Protein AF-I9ZFQ7-F1 (afdb_monomer)

Solvent-accessible surface area (backbone atoms only — not comparable to full-atom values): 6528 Å² total; per-residue (Å²): 111,66,92,78,58,54,38,82,30,25,83,85,29,65,57,53,46,77,53,97,90,39,82,39,69,63,47,72,66,56,51,50,54,52,50,53,49,39,50,52,44,47,58,68,30,50,81,47,59,70,55,51,67,43,62,38,88,88,83,36,50,61,44,55,36,81,47,65,65,88,93,47,63,96,86,47,84,67,44,66,40,43,35,33,52,98,26,48,64,61,53,51,40,53,52,44,52,33,71,70,44,72,73,57,38,58,64,65,74,113

Foldseek 3Di:
DPDDDLCVFPVQADQWDQDPNDTGGDDPVQVVVQLVLLVVLCVVQVVPPVSLQDADPPRHAPSKDWDDDPPDPPPDDIDIGGGHSVCPLVSVLVVQVVVVDPVSNVVNVD

Secondary structure (DSSP, 8-state):
-----GGGT-TT--SEEEETTEEEEPPHHHHHHHHHHHHHHHHHHHTTGGGGTPEETTTEESEEEEE--TTS-TTS--EEEEE-GGGHHHHHHHHHHHHT-HHHHHHTT-

Structure (mmCIF, N/CA/C/O backbone):
data_AF-I9ZFQ7-F1
#
_entry.id   AF-I9ZFQ7-F1
#
loop_
_atom_site.group_PDB
_atom_site.id
_atom_site.type_symbol
_atom_site.label_atom_id
_atom_site.label_alt_id
_atom_site.label_comp_id
_atom_site.label_asym_id
_atom_site.label_entity_id
_atom_site.label_seq_id
_atom_site.pdbx_PDB_ins_code
_atom_site.Cartn_x
_atom_site.Cartn_y
_atom_site.Cartn_z
_atom_site.occupancy
_atom_site.B_iso_or_equiv
_atom_site.auth_seq_id
_atom_site.auth_comp_id
_atom_site.auth_asym_id
_atom_site.auth_atom_id
_atom_site.pdbx_PDB_model_num
ATOM 1 N N . MET A 1 1 ? -14.274 -2.573 -3.859 1.00 48.53 1 MET A N 1
ATOM 2 C CA . MET A 1 1 ? -12.909 -3.133 -3.944 1.00 48.53 1 MET A CA 1
ATOM 3 C C . MET A 1 1 ? -12.919 -4.535 -3.364 1.00 48.53 1 MET A C 1
ATOM 5 O O . MET A 1 1 ? -13.287 -4.693 -2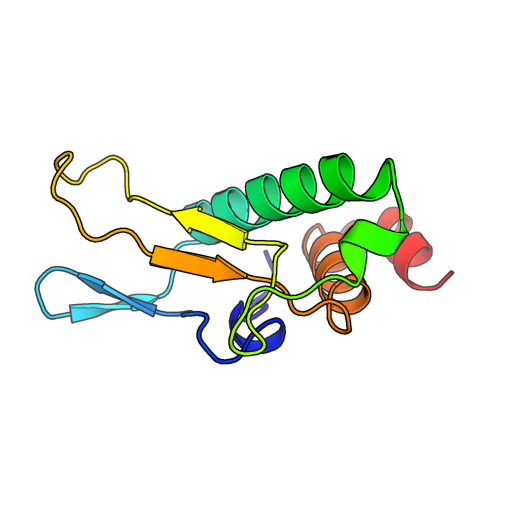.203 1.00 48.53 1 MET A O 1
ATOM 9 N N . ARG A 1 2 ? -12.545 -5.541 -4.164 1.00 50.75 2 ARG A N 1
ATOM 10 C CA . ARG A 1 2 ? -12.206 -6.885 -3.663 1.00 50.75 2 ARG A CA 1
ATOM 11 C C . ARG A 1 2 ? -11.177 -6.771 -2.528 1.00 50.75 2 ARG A C 1
ATOM 13 O O . ARG A 1 2 ? -10.406 -5.814 -2.479 1.00 50.75 2 ARG A O 1
ATOM 20 N N . ALA A 1 3 ? -11.222 -7.713 -1.592 1.00 63.03 3 ALA A N 1
ATOM 21 C CA . ALA A 1 3 ? -10.554 -7.657 -0.295 1.00 63.03 3 ALA A CA 1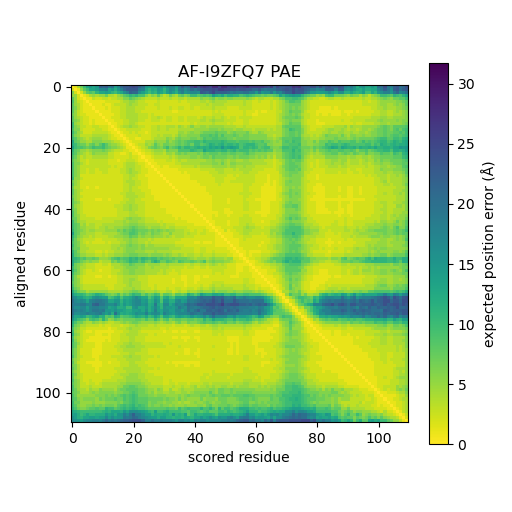
ATOM 22 C C . ALA A 1 3 ? -9.022 -7.815 -0.373 1.00 63.03 3 ALA A C 1
ATOM 24 O O . ALA A 1 3 ? -8.481 -8.786 0.142 1.00 63.03 3 ALA A O 1
ATOM 25 N N . TYR A 1 4 ? -8.301 -6.866 -0.974 1.00 76.00 4 TYR A N 1
ATOM 26 C CA . TYR A 1 4 ? -6.847 -6.838 -0.830 1.00 76.00 4 TYR A CA 1
ATOM 27 C C . TYR A 1 4 ? -6.457 -6.233 0.527 1.00 76.00 4 TYR A C 1
ATOM 29 O O . TYR A 1 4 ? -7.111 -5.325 1.069 1.00 76.00 4 TYR A O 1
ATOM 37 N N . SER A 1 5 ? -5.409 -6.809 1.108 1.00 88.56 5 SER A N 1
ATOM 38 C CA . SER A 1 5 ? -4.826 -6.409 2.384 1.00 88.56 5 SER A CA 1
ATOM 39 C C . SER A 1 5 ? -3.654 -5.477 2.115 1.00 88.56 5 SER A C 1
ATOM 41 O O . SER A 1 5 ? -2.741 -5.812 1.364 1.00 88.56 5 SER A O 1
ATOM 43 N N . LEU A 1 6 ? -3.631 -4.317 2.769 1.00 91.12 6 LEU A N 1
ATOM 44 C CA . LEU A 1 6 ? -2.500 -3.396 2.656 1.00 91.12 6 LEU A CA 1
ATOM 45 C C . LEU A 1 6 ? -1.231 -3.996 3.278 1.00 91.12 6 LEU A C 1
ATOM 47 O O . LEU A 1 6 ? -0.129 -3.591 2.910 1.00 91.12 6 LEU A O 1
ATOM 51 N N . LYS A 1 7 ? -1.352 -4.982 4.179 1.00 93.56 7 LYS A N 1
ATOM 52 C CA . LYS A 1 7 ? -0.200 -5.721 4.720 1.00 93.56 7 LYS A CA 1
ATOM 53 C C . LYS A 1 7 ? 0.556 -6.525 3.669 1.00 93.56 7 LYS A C 1
ATOM 55 O O . LYS A 1 7 ? 1.748 -6.755 3.858 1.00 93.56 7 LYS A O 1
ATOM 60 N N . ALA A 1 8 ? -0.089 -6.905 2.564 1.00 94.19 8 ALA A N 1
ATOM 61 C CA . ALA A 1 8 ? 0.566 -7.632 1.477 1.00 94.19 8 ALA A CA 1
ATOM 62 C C . ALA A 1 8 ? 1.735 -6.840 0.855 1.00 94.19 8 ALA A C 1
ATOM 64 O O . ALA A 1 8 ? 2.697 -7.430 0.358 1.00 94.19 8 ALA A O 1
ATOM 65 N N . TYR A 1 9 ? 1.680 -5.505 0.929 1.00 95.75 9 TYR A N 1
ATOM 66 C CA . TYR A 1 9 ? 2.654 -4.616 0.288 1.00 95.75 9 TYR A CA 1
ATOM 67 C C . TYR A 1 9 ? 3.741 -4.101 1.236 1.00 95.75 9 TYR A C 1
ATOM 69 O O . TYR A 1 9 ? 4.809 -3.683 0.784 1.00 95.75 9 TYR A O 1
ATOM 77 N N . TYR A 1 10 ? 3.489 -4.129 2.548 1.00 95.81 10 TYR A N 1
ATOM 78 C CA . TYR A 1 10 ? 4.471 -3.809 3.581 1.00 95.81 10 TYR A CA 1
ATOM 79 C C . TYR A 1 10 ? 4.015 -4.343 4.944 1.00 95.81 10 TYR A C 1
ATOM 81 O O . TYR A 1 10 ? 2.891 -4.090 5.376 1.00 95.81 10 TYR A O 1
ATOM 89 N N . LYS A 1 11 ? 4.912 -5.039 5.652 1.00 93.12 11 LYS A N 1
ATOM 90 C CA . LYS A 1 11 ? 4.599 -5.751 6.904 1.00 93.12 11 LYS A CA 1
ATOM 91 C C . LYS A 1 11 ? 4.038 -4.867 8.026 1.00 93.12 11 LYS A C 1
ATOM 93 O O . LYS A 1 11 ? 3.212 -5.342 8.802 1.00 93.12 11 LYS A O 1
ATOM 98 N N . ASP A 1 12 ? 4.438 -3.593 8.090 1.00 92.69 12 ASP A N 1
ATOM 99 C CA . ASP A 1 12 ? 3.988 -2.677 9.152 1.00 92.69 12 ASP A CA 1
ATOM 100 C C . ASP A 1 12 ? 2.687 -1.934 8.792 1.00 92.69 12 ASP A C 1
ATOM 102 O O . ASP A 1 12 ? 2.165 -1.169 9.611 1.00 92.69 12 ASP A O 1
ATOM 106 N N . ASN A 1 13 ? 2.133 -2.154 7.591 1.00 94.44 13 ASN A N 1
ATOM 107 C CA . ASN A 1 13 ? 0.808 -1.645 7.246 1.00 94.44 13 ASN A CA 1
ATOM 108 C C . ASN A 1 13 ? -0.271 -2.282 8.136 1.00 94.44 13 ASN A C 1
ATOM 110 O O . ASN A 1 13 ? -0.086 -3.320 8.779 1.00 94.44 13 ASN A O 1
ATOM 114 N N . LYS A 1 14 ? -1.448 -1.653 8.180 1.00 90.00 14 LYS A N 1
ATOM 115 C CA . LYS A 1 14 ? -2.554 -2.093 9.037 1.00 90.00 14 LYS A CA 1
ATOM 116 C C . LYS A 1 14 ? -3.849 -2.230 8.257 1.00 90.00 14 LYS A C 1
ATOM 118 O O . LYS A 1 14 ? -4.348 -1.250 7.740 1.00 90.00 14 LYS A O 1
ATOM 123 N N . ASP A 1 15 ? -4.470 -3.402 8.288 1.00 87.56 15 ASP A N 1
ATOM 124 C CA . ASP A 1 15 ? -5.836 -3.562 7.756 1.00 87.56 15 ASP A CA 1
ATOM 125 C C . ASP A 1 15 ? -6.921 -3.164 8.757 1.00 87.56 15 ASP A C 1
ATOM 127 O O . ASP A 1 15 ? -8.103 -3.099 8.419 1.00 87.56 15 ASP A O 1
ATOM 131 N N . THR A 1 16 ? -6.519 -2.915 10.003 1.00 87.69 16 THR A N 1
ATOM 132 C CA . THR A 1 16 ? -7.407 -2.549 11.100 1.00 87.69 16 THR A CA 1
ATOM 133 C C . THR A 1 16 ? -6.823 -1.402 11.905 1.00 87.69 16 THR A C 1
ATOM 135 O O . THR A 1 16 ? -5.628 -1.410 12.217 1.00 87.69 16 THR A O 1
ATOM 138 N N . LEU A 1 17 ? -7.673 -0.478 12.326 1.00 84.50 17 LEU A N 1
ATOM 139 C CA . LEU A 1 17 ? -7.327 0.628 13.206 1.00 84.50 17 LEU A CA 1
ATOM 140 C C . LEU A 1 17 ? -7.995 0.425 14.570 1.00 84.50 17 LEU A C 1
ATOM 142 O O . LEU A 1 17 ? -9.095 -0.117 14.656 1.00 84.50 17 LEU A O 1
ATOM 146 N N . LEU A 1 18 ? -7.319 0.836 15.644 1.00 81.94 18 LEU A N 1
ATOM 147 C CA . LEU A 1 18 ? -7.901 0.849 16.986 1.00 81.94 18 LEU A CA 1
ATOM 148 C C . LEU A 1 18 ? -8.603 2.194 17.186 1.00 81.94 18 LEU A C 1
ATOM 150 O O . LEU A 1 18 ? -7.935 3.221 17.273 1.00 81.94 18 LEU A O 1
ATOM 154 N N . ILE A 1 19 ? -9.931 2.178 17.236 1.00 75.62 19 ILE A N 1
ATOM 155 C CA . ILE A 1 19 ? -10.783 3.368 17.296 1.00 75.62 19 ILE A CA 1
ATOM 156 C C . ILE A 1 19 ? -11.643 3.258 18.549 1.00 75.62 19 ILE A C 1
ATOM 158 O O . ILE A 1 19 ? -12.384 2.289 18.705 1.00 75.62 19 ILE A O 1
ATOM 162 N N . LYS A 1 20 ? -11.530 4.235 19.459 1.00 77.81 20 LYS A N 1
ATOM 163 C CA . LYS A 1 20 ? -12.227 4.230 20.762 1.00 77.81 20 LYS A CA 1
ATOM 164 C C . LYS A 1 20 ? -12.081 2.884 21.506 1.00 77.81 20 LYS A C 1
ATOM 166 O O . LYS A 1 20 ? -13.056 2.324 21.993 1.00 77.81 20 LYS A O 1
ATOM 171 N N . GLY A 1 21 ? -10.871 2.316 21.504 1.00 80.19 21 GLY A N 1
ATOM 172 C CA . GLY A 1 21 ? -10.571 1.022 22.135 1.00 80.19 21 GLY A CA 1
ATOM 173 C C . GLY A 1 21 ? -11.073 -0.218 21.381 1.00 80.19 21 GLY A C 1
ATOM 174 O O . GLY A 1 21 ? -10.795 -1.333 21.807 1.00 80.19 21 GLY A O 1
ATOM 175 N N . ARG A 1 22 ? -11.757 -0.064 20.239 1.00 83.81 22 ARG A N 1
ATOM 176 C CA . ARG A 1 22 ? -12.256 -1.178 19.421 1.00 83.81 22 ARG A CA 1
ATOM 177 C C . ARG A 1 22 ? -11.471 -1.304 18.122 1.00 83.81 22 ARG A C 1
ATOM 179 O O . ARG A 1 22 ? -11.243 -0.323 17.417 1.00 83.81 22 ARG A O 1
ATOM 186 N N . LYS A 1 23 ? -11.050 -2.524 17.793 1.00 86.75 23 LYS A N 1
ATOM 187 C CA . LYS A 1 23 ? -10.372 -2.826 16.529 1.00 86.75 23 LYS A CA 1
ATOM 188 C C . LYS A 1 23 ? -11.411 -2.841 15.409 1.00 86.75 23 LYS A C 1
ATOM 190 O O . LYS A 1 23 ? -12.345 -3.632 15.449 1.00 86.75 23 LYS A O 1
ATOM 195 N N . GLN A 1 24 ? -11.253 -1.964 14.427 1.00 86.94 24 GLN A N 1
ATOM 196 C CA . GLN A 1 24 ? -12.143 -1.849 13.273 1.00 86.94 24 GLN A CA 1
ATOM 197 C C . GLN A 1 24 ? -11.348 -2.047 11.989 1.00 86.94 24 GLN A C 1
ATOM 199 O O . GLN A 1 24 ? -10.221 -1.563 11.881 1.00 86.94 24 GLN A O 1
ATOM 204 N N . HIS A 1 25 ? -11.923 -2.744 11.011 1.00 88.75 25 HIS A N 1
ATOM 205 C CA . HIS A 1 25 ? -11.334 -2.837 9.677 1.00 88.75 25 HIS A CA 1
ATOM 206 C C . HIS A 1 25 ? -11.326 -1.475 8.983 1.00 88.75 25 HIS A C 1
ATOM 208 O O . HIS A 1 25 ? -12.212 -0.647 9.196 1.00 88.75 25 HIS A O 1
ATOM 214 N N . LEU A 1 26 ? -10.319 -1.249 8.138 1.00 87.56 26 LEU A N 1
ATOM 215 C CA . LEU A 1 26 ? -10.310 -0.095 7.248 1.00 87.56 26 LEU A CA 1
ATOM 216 C C . LEU A 1 26 ? -11.544 -0.133 6.346 1.00 87.56 26 LEU A C 1
ATOM 218 O O . LEU A 1 26 ? -11.786 -1.128 5.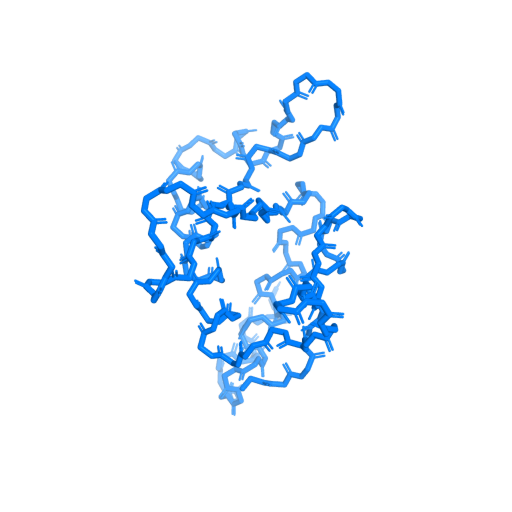657 1.00 87.56 26 LEU A O 1
ATOM 222 N N . SER A 1 27 ? -12.291 0.970 6.333 1.00 87.25 27 SER A N 1
ATOM 223 C CA . SER A 1 27 ? -13.416 1.148 5.421 1.00 87.25 27 SER A CA 1
ATOM 224 C C . SER A 1 27 ? -12.937 1.171 3.968 1.00 87.25 27 SER A C 1
ATOM 226 O O . SER A 1 27 ? -11.787 1.514 3.681 1.00 87.25 27 SER A O 1
ATOM 228 N N . ASN A 1 28 ? -13.836 0.861 3.032 1.00 87.50 28 ASN A N 1
ATOM 229 C CA . ASN A 1 28 ? -13.532 0.952 1.601 1.00 87.50 28 ASN A CA 1
ATOM 230 C C . ASN A 1 28 ? -13.090 2.365 1.198 1.00 87.50 28 ASN A C 1
ATOM 232 O O . ASN A 1 28 ? -12.151 2.501 0.422 1.00 87.50 28 ASN A O 1
ATOM 236 N N . TYR A 1 29 ? -13.698 3.399 1.790 1.00 88.00 29 TYR A N 1
ATOM 237 C CA . TYR A 1 29 ? -13.271 4.790 1.621 1.00 88.00 29 TYR A CA 1
ATOM 238 C C . TYR A 1 29 ? -11.804 4.992 2.019 1.00 88.00 29 TYR A C 1
ATOM 240 O O . TYR A 1 29 ? -11.010 5.480 1.221 1.00 88.00 29 TYR A O 1
ATOM 248 N N . ALA A 1 30 ? -11.419 4.558 3.225 1.00 88.75 30 ALA A N 1
ATOM 249 C CA . ALA A 1 30 ? -10.047 4.712 3.701 1.00 88.75 30 ALA A CA 1
ATOM 250 C C . ALA A 1 30 ? -9.052 3.958 2.806 1.00 88.75 30 ALA A C 1
ATOM 252 O O . ALA A 1 30 ? -8.002 4.496 2.462 1.00 88.75 30 ALA A O 1
ATOM 253 N N . LYS A 1 31 ? -9.396 2.735 2.380 1.00 90.69 31 LYS A N 1
ATOM 254 C CA . LYS A 1 31 ? -8.569 1.953 1.449 1.00 90.69 31 LYS A CA 1
ATOM 255 C C . LYS A 1 31 ? -8.392 2.662 0.104 1.00 90.69 31 LYS A C 1
ATOM 257 O O . LYS A 1 31 ? -7.262 2.752 -0.368 1.00 90.69 31 LYS A O 1
ATOM 262 N N . ALA A 1 32 ? -9.470 3.195 -0.472 1.00 91.69 32 ALA A N 1
ATOM 263 C CA . ALA A 1 32 ? -9.426 3.931 -1.733 1.00 91.69 32 ALA A CA 1
ATOM 264 C C . ALA A 1 32 ? -8.586 5.214 -1.615 1.00 91.69 32 ALA A C 1
ATOM 266 O O . ALA A 1 32 ? -7.719 5.455 -2.452 1.00 91.69 32 ALA A O 1
ATOM 267 N N . TYR A 1 33 ? -8.765 5.984 -0.537 1.00 92.19 33 TYR A N 1
ATOM 268 C CA . TYR A 1 33 ? -7.970 7.184 -0.262 1.00 92.19 33 TYR A CA 1
ATOM 269 C C . TYR A 1 33 ? -6.473 6.867 -0.134 1.00 92.19 33 TYR A C 1
ATOM 271 O O . TYR A 1 33 ? -5.626 7.541 -0.724 1.00 92.19 33 TYR A O 1
ATOM 279 N N . ILE A 1 34 ? -6.126 5.821 0.624 1.00 94.12 34 ILE A N 1
ATOM 280 C CA . ILE A 1 34 ? -4.737 5.374 0.788 1.00 94.12 34 ILE A CA 1
ATOM 281 C C . ILE A 1 34 ? -4.157 4.945 -0.564 1.00 94.12 34 ILE A C 1
ATOM 283 O O . ILE A 1 34 ? -3.063 5.381 -0.920 1.00 94.12 34 ILE A O 1
ATOM 287 N N . ALA A 1 35 ? -4.891 4.133 -1.330 1.00 94.69 35 ALA A N 1
ATOM 288 C CA . ALA A 1 35 ? -4.453 3.653 -2.636 1.00 94.69 35 ALA A CA 1
ATOM 289 C C . ALA A 1 35 ? -4.203 4.807 -3.620 1.00 94.69 35 ALA A C 1
ATOM 291 O O . ALA A 1 35 ? -3.153 4.839 -4.259 1.00 94.69 35 ALA A O 1
ATOM 292 N N . LEU A 1 36 ? -5.104 5.792 -3.679 1.00 95.44 36 LEU A N 1
ATOM 293 C CA . LEU A 1 36 ? -4.965 6.970 -4.536 1.00 95.44 36 LEU A CA 1
ATOM 294 C C . LEU A 1 36 ? -3.704 7.782 -4.207 1.00 95.44 36 LEU A C 1
ATOM 296 O O . LEU A 1 36 ? -2.940 8.147 -5.099 1.00 95.44 36 LEU A O 1
ATOM 300 N N . ASN A 1 37 ? -3.433 8.027 -2.924 1.00 96.19 37 ASN A N 1
ATOM 301 C CA . ASN A 1 37 ? -2.236 8.770 -2.525 1.00 96.19 37 ASN A CA 1
ATOM 302 C C . ASN A 1 37 ? -0.936 7.984 -2.770 1.00 96.19 37 ASN A C 1
ATOM 304 O O . ASN A 1 37 ? 0.107 8.569 -3.078 1.00 96.19 37 ASN A O 1
ATOM 308 N N . LEU A 1 38 ? -0.981 6.654 -2.651 1.00 96.81 38 LEU A N 1
ATOM 309 C CA . LEU A 1 38 ? 0.151 5.796 -2.998 1.00 96.81 38 LEU A CA 1
ATOM 310 C C . LEU A 1 38 ? 0.413 5.810 -4.508 1.00 96.81 38 LEU A C 1
ATOM 312 O O . LEU A 1 38 ? 1.566 5.973 -4.901 1.00 96.81 38 LEU A O 1
ATOM 316 N N . LEU A 1 39 ? -0.631 5.740 -5.341 1.00 96.25 39 LEU A N 1
ATOM 317 C CA . LEU A 1 39 ? -0.521 5.908 -6.794 1.00 96.25 39 LEU A CA 1
ATOM 318 C C . LEU A 1 39 ? 0.099 7.252 -7.166 1.00 96.25 39 LEU A C 1
ATOM 320 O O . LEU A 1 39 ? 1.017 7.299 -7.982 1.00 96.25 39 LEU A O 1
ATOM 324 N N . TRP A 1 40 ? -0.349 8.340 -6.534 1.00 96.19 40 TRP A N 1
ATOM 325 C CA . TRP A 1 40 ? 0.239 9.657 -6.760 1.00 96.19 40 TRP A CA 1
ATOM 326 C C . TRP A 1 40 ? 1.732 9.670 -6.404 1.00 96.19 40 TRP A C 1
ATOM 328 O O . TRP A 1 40 ? 2.561 10.161 -7.172 1.00 96.19 40 TRP A O 1
ATOM 338 N N . THR A 1 41 ? 2.106 9.050 -5.284 1.00 95.81 41 THR A N 1
ATOM 339 C CA . THR A 1 41 ? 3.513 8.931 -4.880 1.00 95.81 41 THR A CA 1
ATOM 340 C C . THR A 1 41 ? 4.334 8.104 -5.874 1.00 95.81 41 THR A C 1
ATOM 342 O O . THR A 1 41 ? 5.462 8.486 -6.184 1.00 95.81 41 THR A O 1
ATOM 345 N N . ILE A 1 42 ? 3.788 6.996 -6.389 1.00 96.56 42 ILE A N 1
ATOM 346 C CA . ILE A 1 42 ? 4.430 6.169 -7.422 1.00 96.56 42 ILE A CA 1
ATOM 347 C C . ILE A 1 42 ? 4.641 6.997 -8.690 1.00 96.56 42 ILE A C 1
ATOM 349 O O . ILE A 1 42 ? 5.778 7.110 -9.141 1.00 96.56 42 ILE A O 1
ATOM 353 N N . ARG A 1 43 ? 3.591 7.652 -9.204 1.00 95.88 43 ARG A N 1
ATOM 354 C CA . ARG A 1 43 ? 3.665 8.528 -10.384 1.00 95.88 43 ARG A CA 1
ATOM 355 C C . ARG A 1 43 ? 4.765 9.581 -10.233 1.00 95.88 43 ARG A C 1
ATOM 357 O O . ARG A 1 43 ? 5.613 9.710 -11.108 1.00 95.88 43 ARG A O 1
ATOM 364 N N . ASN A 1 44 ? 4.789 10.302 -9.111 1.00 94.88 44 ASN A N 1
ATOM 365 C CA . ASN A 1 44 ? 5.772 11.366 -8.881 1.00 94.88 44 ASN A CA 1
ATOM 366 C C . ASN A 1 44 ? 7.207 10.832 -8.773 1.00 94.88 44 ASN A C 1
ATOM 368 O O . ASN A 1 44 ? 8.158 11.522 -9.128 1.00 94.88 44 ASN A O 1
ATOM 372 N N . ARG A 1 45 ? 7.393 9.613 -8.261 1.00 94.00 45 ARG A N 1
ATOM 373 C CA . ARG A 1 45 ? 8.724 9.002 -8.166 1.00 94.00 45 ARG A CA 1
ATOM 374 C C . ARG A 1 45 ? 9.174 8.387 -9.485 1.00 94.00 45 ARG A C 1
ATOM 376 O O . ARG A 1 45 ? 10.370 8.397 -9.739 1.00 94.00 45 ARG A O 1
ATOM 383 N N . ALA A 1 46 ? 8.248 7.917 -10.317 1.00 94.50 46 ALA A N 1
ATOM 384 C CA . ALA A 1 46 ? 8.539 7.300 -11.608 1.00 94.50 46 ALA A CA 1
ATOM 385 C C . ALA A 1 46 ? 9.219 8.252 -12.609 1.00 94.50 46 ALA A C 1
ATOM 387 O O . ALA A 1 46 ? 9.902 7.767 -13.504 1.00 94.50 46 ALA A O 1
ATOM 388 N N . TYR A 1 47 ? 9.125 9.578 -12.416 1.00 94.00 47 TYR A N 1
ATOM 389 C CA . TYR A 1 47 ? 9.900 10.566 -13.187 1.00 94.00 47 TYR A CA 1
ATOM 390 C C . TYR A 1 47 ? 11.408 10.271 -13.198 1.00 94.00 47 TYR A C 1
ATOM 392 O O . TYR A 1 47 ? 12.071 10.492 -14.205 1.00 94.00 47 TYR A O 1
ATOM 400 N N . HIS A 1 48 ? 11.934 9.714 -12.105 1.00 93.69 48 HIS A N 1
ATOM 401 C CA . HIS A 1 48 ? 13.254 9.091 -12.082 1.00 93.69 48 HIS A CA 1
ATOM 402 C C . HIS A 1 48 ? 13.079 7.668 -11.572 1.00 93.69 48 HIS A C 1
ATOM 404 O O . HIS A 1 48 ? 13.026 7.455 -10.361 1.00 93.69 48 HIS A O 1
ATOM 410 N N . TRP A 1 49 ? 12.952 6.706 -12.485 1.00 91.94 49 TRP A N 1
ATOM 411 C CA . TRP A 1 49 ? 12.552 5.326 -12.183 1.00 91.94 49 TRP A CA 1
ATOM 412 C C . TRP A 1 49 ? 13.323 4.694 -11.006 1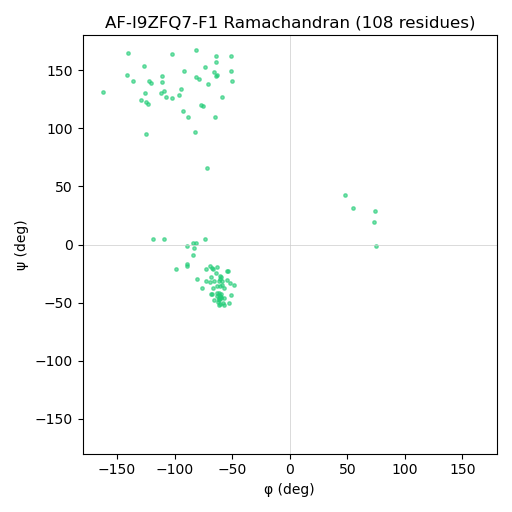.00 91.94 49 TRP A C 1
ATOM 414 O O . TRP A 1 49 ? 12.726 3.998 -10.187 1.00 91.94 49 TRP A O 1
ATOM 424 N N . GLU A 1 50 ? 14.610 5.010 -10.833 1.00 92.75 50 GLU A N 1
ATOM 425 C CA . GLU A 1 50 ? 15.443 4.570 -9.702 1.00 92.75 50 GLU A CA 1
ATOM 426 C C . GLU A 1 50 ? 14.840 4.913 -8.326 1.00 92.75 50 GLU A C 1
ATOM 428 O O . GLU A 1 50 ? 15.017 4.186 -7.349 1.00 92.75 50 GLU A O 1
ATOM 433 N N . ASN A 1 51 ? 14.074 6.002 -8.224 1.00 94.25 51 ASN A N 1
ATOM 434 C CA . ASN A 1 51 ? 13.421 6.434 -6.993 1.00 94.25 51 ASN A CA 1
ATOM 435 C C . ASN A 1 51 ? 12.313 5.478 -6.545 1.00 94.25 51 ASN A C 1
ATOM 437 O O . ASN A 1 51 ? 11.954 5.512 -5.365 1.00 94.25 51 ASN A O 1
ATOM 441 N N . LEU A 1 52 ? 11.785 4.644 -7.447 1.00 94.94 52 LEU A N 1
ATOM 442 C CA . LEU A 1 52 ? 10.849 3.571 -7.109 1.00 94.94 52 LEU A CA 1
ATOM 443 C C . LEU A 1 52 ? 11.537 2.462 -6.303 1.00 94.94 52 LEU A C 1
ATOM 445 O O . LEU A 1 52 ? 10.893 1.824 -5.473 1.00 94.94 52 LEU A O 1
ATOM 449 N N . LEU A 1 53 ? 12.849 2.279 -6.493 1.00 95.31 53 LEU A N 1
ATOM 450 C CA . LEU A 1 53 ? 13.651 1.245 -5.835 1.00 95.31 53 LEU A CA 1
ATOM 451 C C . LEU A 1 53 ? 14.246 1.692 -4.493 1.00 95.31 53 LEU A C 1
ATOM 453 O O . LEU A 1 53 ? 14.655 0.863 -3.681 1.00 95.31 53 LEU A O 1
ATOM 457 N N . LYS A 1 54 ? 14.280 3.003 -4.226 1.00 94.62 54 LYS A N 1
ATOM 458 C CA . LYS A 1 54 ? 14.933 3.560 -3.034 1.00 94.62 54 LYS A CA 1
ATOM 459 C C . LYS A 1 54 ? 14.164 3.243 -1.745 1.00 94.62 54 LYS A C 1
ATOM 461 O O . LYS A 1 54 ? 12.950 3.427 -1.642 1.00 94.62 54 LYS A O 1
ATOM 466 N N . LEU A 1 55 ? 14.914 2.896 -0.702 1.00 96.00 55 LEU A N 1
ATOM 467 C CA . LEU A 1 55 ? 14.427 2.751 0.672 1.00 96.00 55 LEU A CA 1
ATOM 468 C C . LEU A 1 55 ? 14.808 3.974 1.525 1.00 96.00 55 LEU A C 1
ATOM 470 O O . LEU A 1 55 ? 15.623 4.820 1.143 1.00 96.00 55 LEU A O 1
ATOM 474 N N . ARG A 1 56 ? 14.155 4.134 2.676 1.00 91.88 56 ARG A N 1
ATOM 475 C CA . ARG A 1 56 ? 14.618 5.022 3.751 1.00 91.88 56 ARG A CA 1
ATOM 476 C C . ARG A 1 56 ? 15.687 4.298 4.575 1.00 91.88 56 ARG A C 1
ATOM 478 O O . ARG A 1 56 ? 15.798 3.074 4.502 1.00 91.88 56 ARG A O 1
ATOM 485 N N . ALA A 1 57 ? 16.395 5.049 5.419 1.00 87.31 57 ALA A N 1
ATOM 486 C CA . ALA A 1 57 ? 17.157 4.460 6.517 1.00 87.31 57 ALA A CA 1
ATOM 487 C C . ALA A 1 57 ? 16.253 3.492 7.310 1.00 87.31 57 ALA A C 1
ATOM 489 O O . ALA A 1 57 ? 15.061 3.765 7.491 1.00 87.31 57 ALA A O 1
ATOM 490 N N . ASN A 1 58 ? 16.808 2.356 7.737 1.00 89.56 58 ASN A N 1
ATOM 491 C CA . ASN A 1 58 ? 16.105 1.251 8.410 1.00 89.56 58 ASN A CA 1
ATOM 492 C C . ASN A 1 58 ? 15.216 0.377 7.497 1.00 89.56 58 ASN A C 1
ATOM 494 O O . ASN A 1 58 ? 14.215 -0.169 7.958 1.00 89.56 58 ASN A O 1
ATOM 498 N N . ASN A 1 59 ? 15.551 0.249 6.208 1.00 91.75 59 ASN A N 1
ATOM 499 C CA . ASN A 1 59 ? 14.876 -0.629 5.234 1.00 91.75 59 ASN A CA 1
ATOM 500 C C . ASN A 1 59 ? 13.357 -0.405 5.109 1.00 91.75 59 ASN A C 1
ATOM 502 O O . ASN A 1 59 ? 12.594 -1.328 4.822 1.00 91.75 59 ASN A O 1
ATOM 506 N N . ARG A 1 60 ? 12.904 0.836 5.320 1.00 93.25 60 ARG A N 1
ATOM 507 C CA . ARG A 1 60 ? 11.492 1.217 5.177 1.00 93.25 60 ARG A CA 1
ATOM 508 C C . ARG A 1 60 ? 11.196 1.725 3.766 1.00 93.25 60 ARG A C 1
ATOM 510 O O . ARG A 1 60 ? 12.065 2.355 3.159 1.00 93.25 60 ARG A O 1
ATOM 517 N N . PRO A 1 61 ? 9.974 1.537 3.247 1.00 95.12 61 PRO A N 1
ATOM 518 C CA . PRO A 1 61 ? 9.621 2.033 1.924 1.00 95.12 61 PRO A CA 1
ATOM 519 C C . PRO A 1 61 ? 9.684 3.568 1.848 1.00 95.12 61 PRO A C 1
ATOM 521 O O . PRO A 1 61 ? 9.367 4.274 2.811 1.00 95.12 61 PRO A O 1
ATOM 524 N N . ARG A 1 62 ? 10.082 4.108 0.686 1.00 94.19 62 ARG A N 1
ATOM 525 C CA . ARG A 1 62 ? 9.945 5.547 0.365 1.00 94.19 62 ARG A CA 1
ATOM 526 C C . ARG A 1 62 ? 8.616 5.897 -0.296 1.00 94.19 62 ARG A C 1
ATOM 528 O O . ARG A 1 62 ? 8.239 7.073 -0.305 1.00 94.19 62 ARG A O 1
ATOM 535 N N . ILE A 1 63 ? 7.924 4.905 -0.847 1.00 96.31 63 ILE A N 1
ATOM 536 C CA . ILE A 1 63 ? 6.552 5.037 -1.332 1.00 96.31 63 ILE A CA 1
ATOM 537 C C . ILE A 1 63 ? 5.651 4.876 -0.116 1.00 96.31 63 ILE A C 1
ATOM 539 O O . ILE A 1 63 ? 5.413 3.763 0.350 1.00 96.31 63 ILE A O 1
ATOM 543 N N . THR A 1 64 ? 5.239 6.005 0.453 1.00 96.00 64 THR A N 1
ATOM 544 C CA . THR A 1 64 ? 4.448 6.058 1.682 1.00 96.00 64 THR A CA 1
ATOM 545 C C . THR A 1 64 ? 3.401 7.151 1.601 1.00 96.00 64 THR A C 1
ATOM 547 O O . THR A 1 64 ? 3.699 8.225 1.088 1.00 96.00 64 THR A O 1
ATOM 550 N N . THR A 1 65 ? 2.241 6.923 2.205 1.0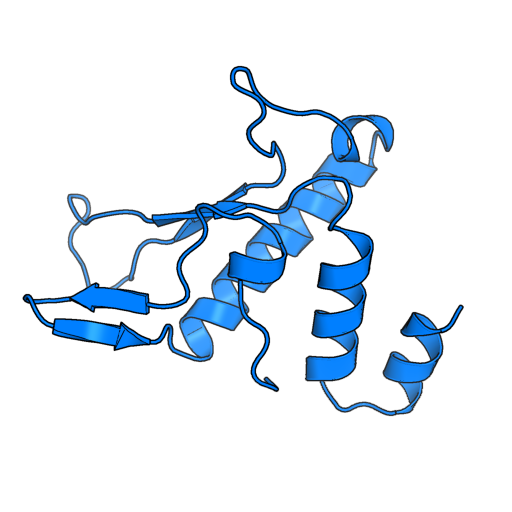0 95.25 65 THR A N 1
ATOM 551 C CA . THR A 1 65 ? 1.228 7.949 2.451 1.00 95.25 65 THR A CA 1
ATOM 552 C C . THR A 1 65 ? 0.837 7.993 3.925 1.00 95.25 65 THR A C 1
ATOM 554 O O . THR A 1 65 ? 0.944 6.994 4.646 1.00 95.25 65 THR A O 1
ATOM 557 N N . ARG A 1 66 ? 0.386 9.165 4.370 1.00 92.12 66 ARG A N 1
ATOM 558 C CA . ARG A 1 66 ? -0.143 9.404 5.710 1.00 92.12 66 ARG A CA 1
ATOM 559 C C . ARG A 1 66 ? -1.663 9.453 5.622 1.00 92.12 66 ARG A C 1
ATOM 561 O O . ARG A 1 66 ? -2.215 10.236 4.862 1.00 92.12 66 ARG A O 1
ATOM 568 N N . PHE A 1 67 ? -2.331 8.643 6.431 1.00 89.31 67 PHE A N 1
ATOM 569 C CA . PHE A 1 67 ? -3.779 8.659 6.585 1.00 89.31 67 PHE A CA 1
ATOM 570 C C . PHE A 1 67 ? -4.151 9.258 7.940 1.00 89.31 67 PHE A C 1
ATOM 572 O O . PHE A 1 67 ? -3.663 8.814 8.985 1.00 89.31 67 PHE A O 1
ATOM 579 N N . ILE A 1 68 ? -5.027 10.258 7.908 1.00 83.50 68 ILE A N 1
ATOM 580 C CA . ILE A 1 68 ? -5.677 10.862 9.071 1.00 83.50 68 ILE A CA 1
ATOM 581 C C . ILE A 1 68 ? -7.169 10.783 8.786 1.00 83.50 68 ILE A C 1
ATOM 583 O O . ILE A 1 68 ? -7.609 11.140 7.696 1.00 83.50 68 ILE A O 1
ATOM 587 N N . ARG A 1 69 ? -7.956 10.281 9.735 1.00 71.75 69 ARG A N 1
ATOM 588 C CA . ARG A 1 69 ? -9.405 10.253 9.564 1.00 71.75 69 ARG A CA 1
ATOM 589 C C . ARG A 1 69 ? -9.942 11.667 9.812 1.00 71.75 69 ARG A C 1
ATOM 591 O O . ARG A 1 69 ? -9.772 12.179 10.910 1.00 71.75 69 ARG A O 1
ATOM 598 N N . GLU A 1 70 ? -10.591 12.263 8.809 1.00 60.59 70 GLU A N 1
ATOM 599 C CA . GLU A 1 70 ? -11.061 13.669 8.780 1.00 60.59 70 GLU A CA 1
ATOM 600 C C . GLU A 1 70 ? -11.942 14.087 9.972 1.00 60.59 70 GLU A C 1
ATOM 602 O O . GLU A 1 70 ? -12.010 15.262 10.309 1.00 60.59 70 GLU A O 1
ATOM 607 N N . LEU A 1 71 ? -12.589 13.133 10.645 1.00 56.34 71 LEU A N 1
ATOM 608 C CA . LEU A 1 71 ? -13.433 13.379 11.822 1.00 56.34 71 LEU A CA 1
ATOM 609 C C . LEU A 1 71 ? -12.661 13.452 13.146 1.00 56.34 71 LEU A C 1
ATOM 611 O O . LEU A 1 71 ? -13.266 13.573 14.211 1.00 56.34 71 LEU A O 1
ATOM 615 N N . GLU A 1 72 ? -11.339 13.327 13.114 1.00 57.59 72 GLU A N 1
ATOM 616 C CA . GLU A 1 72 ? -10.515 13.364 14.309 1.00 57.59 72 GLU A CA 1
ATOM 617 C C . GLU A 1 72 ? -9.660 14.651 14.318 1.00 57.59 72 GLU A C 1
ATOM 619 O O . GLU A 1 72 ? -9.182 15.100 13.281 1.00 57.59 72 GLU A O 1
ATOM 624 N N . LYS A 1 73 ? -9.513 15.277 15.496 1.00 57.69 73 LYS A N 1
ATOM 625 C CA . LYS A 1 73 ? -8.805 16.557 15.713 1.00 57.69 73 LYS A CA 1
ATOM 626 C C . LYS A 1 73 ? -7.384 16.561 15.093 1.00 57.69 73 LYS A C 1
ATOM 628 O O . LYS A 1 73 ? -6.806 15.500 14.892 1.00 57.69 73 LYS A O 1
ATOM 633 N N . PRO A 1 74 ? -6.738 17.724 14.879 1.00 57.56 74 PRO A N 1
ATOM 634 C CA . PRO A 1 74 ? -5.364 17.801 14.348 1.00 57.56 74 PRO A CA 1
ATOM 635 C C . PRO A 1 74 ? -4.320 16.982 15.134 1.00 57.56 74 PRO A C 1
ATOM 637 O O . PRO A 1 74 ? -3.282 16.603 14.597 1.00 57.56 74 PRO A O 1
ATOM 640 N N . THR A 1 75 ? -4.604 16.690 16.406 1.00 58.59 75 THR A N 1
ATOM 641 C CA . THR A 1 75 ? -3.795 15.860 17.311 1.00 58.59 75 THR A CA 1
ATOM 642 C C . THR A 1 75 ? -4.011 14.356 17.137 1.00 58.59 75 THR A C 1
ATOM 644 O O . THR A 1 75 ? -3.430 13.550 17.867 1.00 58.59 75 THR A O 1
ATOM 647 N N . SER A 1 76 ? -4.856 13.952 16.195 1.00 67.56 76 SER A N 1
ATOM 648 C CA . SER A 1 76 ? -5.250 12.566 16.039 1.00 67.56 76 SER A CA 1
ATOM 649 C C . SER A 1 76 ? -4.169 11.693 15.444 1.00 67.56 76 SER A C 1
ATOM 651 O O . SER A 1 76 ? -3.279 12.115 14.699 1.00 67.56 76 SER A O 1
ATOM 653 N N . LYS A 1 77 ? -4.254 10.417 15.810 1.00 76.19 77 LYS A N 1
ATOM 654 C CA . LYS A 1 77 ? -3.259 9.417 15.463 1.00 76.19 77 LYS A CA 1
ATOM 655 C C . LYS A 1 77 ? -3.247 9.217 13.955 1.00 76.19 77 LYS A C 1
ATOM 657 O O . LYS A 1 77 ? -4.160 8.628 13.386 1.00 76.19 77 LYS A O 1
ATOM 662 N N . SER A 1 78 ? -2.178 9.664 13.311 1.00 83.12 78 SER A N 1
ATOM 663 C CA . SER A 1 78 ? -1.973 9.377 11.899 1.00 83.12 78 SER A CA 1
ATOM 664 C C . SER A 1 78 ? -1.374 7.995 11.697 1.00 83.12 78 SER A C 1
ATOM 666 O O . SER A 1 78 ? -0.499 7.565 12.454 1.00 83.12 78 SER A O 1
ATOM 668 N N . PHE A 1 79 ? -1.790 7.334 10.628 1.00 88.12 79 PHE A N 1
ATOM 669 C CA . PHE A 1 79 ? -1.286 6.027 10.240 1.00 88.12 79 PHE A CA 1
ATOM 670 C C . PHE A 1 79 ? -0.485 6.161 8.954 1.00 88.12 79 PHE A C 1
ATOM 672 O O . PHE A 1 79 ? -0.949 6.763 7.990 1.00 88.12 79 PHE A O 1
ATOM 679 N N . ASN A 1 80 ? 0.722 5.604 8.945 1.00 92.12 80 ASN A N 1
ATOM 680 C CA . ASN A 1 80 ? 1.543 5.561 7.746 1.00 92.12 80 ASN A CA 1
ATOM 681 C C . ASN A 1 80 ? 1.327 4.229 7.040 1.00 92.12 80 ASN A C 1
ATOM 683 O O . ASN A 1 80 ? 1.363 3.173 7.673 1.00 92.12 80 ASN A O 1
ATOM 687 N N . PHE A 1 81 ? 1.135 4.308 5.733 1.00 95.19 81 PHE A N 1
ATOM 688 C CA . PHE A 1 81 ? 1.022 3.166 4.842 1.00 95.19 81 PHE A CA 1
ATOM 689 C C . PHE A 1 81 ? 2.123 3.253 3.804 1.00 95.19 81 PHE A C 1
ATOM 691 O O . PHE A 1 81 ? 2.414 4.343 3.319 1.00 95.19 81 PHE A O 1
ATOM 698 N N . GLY A 1 82 ? 2.741 2.128 3.469 1.00 96.25 82 GLY A N 1
ATOM 699 C CA . GLY A 1 82 ? 3.812 2.085 2.483 1.00 96.25 82 GLY A CA 1
ATOM 700 C C . GLY A 1 82 ? 3.749 0.878 1.567 1.00 96.25 82 GLY A C 1
ATOM 701 O O . GLY A 1 82 ? 3.045 -0.091 1.840 1.00 96.25 82 GLY A O 1
ATOM 702 N N . ILE A 1 83 ? 4.503 0.952 0.479 1.00 97.38 83 ILE A N 1
ATOM 703 C CA . ILE A 1 83 ? 4.677 -0.135 -0.483 1.00 97.38 83 ILE A CA 1
ATOM 704 C C . ILE A 1 83 ? 6.173 -0.385 -0.618 1.00 97.38 83 ILE A C 1
ATOM 706 O O . ILE A 1 83 ? 6.930 0.533 -0.940 1.00 97.38 83 ILE A O 1
ATOM 710 N N . MET A 1 84 ? 6.605 -1.617 -0.351 1.00 97.38 84 MET A N 1
ATOM 711 C CA . MET A 1 84 ? 7.978 -2.020 -0.645 1.00 97.38 84 MET A CA 1
ATOM 712 C C . MET A 1 84 ? 8.234 -1.970 -2.155 1.00 97.38 84 MET A C 1
ATOM 714 O O . MET A 1 84 ? 7.335 -2.321 -2.919 1.00 97.38 84 MET A O 1
ATOM 718 N N . PRO A 1 85 ? 9.446 -1.606 -2.609 1.00 96.12 85 PRO A N 1
ATOM 719 C CA . PRO A 1 85 ? 9.753 -1.537 -4.036 1.00 96.12 85 PRO A CA 1
ATOM 720 C C . PRO A 1 85 ? 9.386 -2.798 -4.828 1.00 96.12 85 PRO A C 1
ATOM 722 O O . PRO A 1 85 ? 8.739 -2.724 -5.867 1.00 96.12 85 PRO A O 1
ATOM 725 N N . ASN A 1 86 ? 9.692 -3.975 -4.280 1.00 95.94 86 ASN A N 1
ATOM 726 C CA . ASN A 1 86 ? 9.371 -5.272 -4.882 1.00 95.94 86 ASN A CA 1
ATOM 727 C C . ASN A 1 86 ? 7.879 -5.664 -4.800 1.00 95.94 86 ASN A C 1
ATOM 729 O O . ASN A 1 86 ? 7.518 -6.783 -5.157 1.00 95.94 86 ASN A O 1
ATOM 733 N N . LYS A 1 87 ? 7.014 -4.784 -4.289 1.00 96.94 87 LYS A N 1
ATOM 734 C CA . LYS A 1 87 ? 5.560 -4.971 -4.178 1.00 96.94 87 LYS A CA 1
ATOM 735 C C . LYS A 1 87 ? 4.764 -3.927 -4.964 1.00 96.94 87 LYS A C 1
ATOM 737 O O . LYS A 1 87 ? 3.542 -3.920 -4.879 1.00 96.94 87 LYS A O 1
ATOM 742 N N . ILE A 1 88 ? 5.430 -3.050 -5.722 1.00 95.88 88 ILE A N 1
ATOM 743 C CA . ILE A 1 88 ? 4.754 -2.033 -6.541 1.00 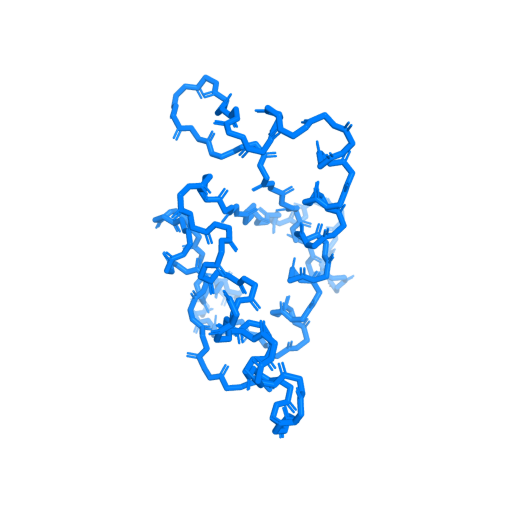95.88 88 ILE A CA 1
ATOM 744 C C . ILE A 1 88 ? 3.883 -2.698 -7.609 1.00 95.88 88 ILE A C 1
ATOM 746 O O . ILE A 1 88 ? 2.711 -2.361 -7.710 1.00 95.88 88 ILE A O 1
ATOM 750 N N . VAL A 1 89 ? 4.428 -3.661 -8.359 1.00 94.19 89 VAL A N 1
ATOM 751 C CA . VAL A 1 89 ? 3.698 -4.342 -9.444 1.00 94.19 89 VAL A CA 1
ATOM 752 C C . VAL A 1 89 ? 2.460 -5.058 -8.904 1.00 94.19 89 VAL A C 1
ATOM 754 O O . VAL A 1 89 ? 1.354 -4.765 -9.339 1.00 94.19 89 VAL A O 1
ATOM 757 N N . SER A 1 90 ? 2.610 -5.877 -7.857 1.00 94.06 90 SER A N 1
ATOM 758 C CA . SER A 1 90 ? 1.468 -6.574 -7.247 1.00 94.06 90 SER A CA 1
ATOM 759 C C . SER A 1 90 ? 0.411 -5.624 -6.685 1.00 94.06 90 SER A C 1
ATOM 761 O O . SER A 1 90 ? -0.777 -5.899 -6.808 1.00 94.06 90 SER A O 1
ATOM 763 N N . PHE A 1 91 ? 0.814 -4.482 -6.120 1.00 95.00 91 PHE A N 1
ATOM 764 C CA . PHE A 1 91 ? -0.128 -3.441 -5.710 1.00 95.00 91 PHE A CA 1
ATOM 765 C C . PHE A 1 91 ? -0.931 -2.870 -6.888 1.00 95.00 91 PHE A C 1
ATOM 767 O O . PHE A 1 91 ? -2.136 -2.657 -6.751 1.00 95.00 91 PHE A O 1
ATOM 774 N N . LEU A 1 92 ? -0.281 -2.608 -8.026 1.00 93.69 92 LEU A N 1
ATOM 775 C CA . LEU A 1 92 ? -0.944 -2.081 -9.221 1.00 93.69 92 LEU A CA 1
ATOM 776 C C . LEU A 1 92 ? -1.890 -3.118 -9.840 1.00 93.69 92 LEU A C 1
ATOM 778 O O . LEU A 1 92 ? -3.027 -2.773 -10.158 1.00 93.69 92 LEU A O 1
ATOM 782 N N . ASP A 1 93 ? -1.470 -4.380 -9.923 1.00 92.19 93 ASP A N 1
ATOM 783 C CA . ASP A 1 93 ? -2.299 -5.474 -10.442 1.00 92.19 93 ASP A CA 1
ATOM 784 C C . ASP A 1 93 ? -3.556 -5.676 -9.598 1.00 92.19 93 ASP A C 1
ATOM 786 O O . ASP A 1 93 ? -4.667 -5.765 -10.126 1.00 92.19 93 ASP A O 1
ATOM 790 N N . ASP A 1 94 ? -3.395 -5.716 -8.274 1.00 91.75 94 ASP A N 1
ATOM 791 C CA . ASP A 1 94 ? -4.512 -5.861 -7.344 1.00 91.75 94 ASP A CA 1
ATOM 792 C C . ASP A 1 94 ? -5.465 -4.663 -7.435 1.00 91.75 94 ASP A C 1
ATOM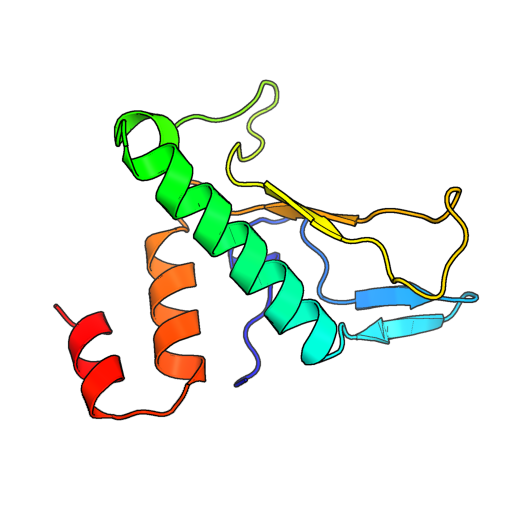 794 O O . ASP A 1 94 ? -6.684 -4.836 -7.348 1.00 91.75 94 ASP A O 1
ATOM 798 N N . LEU A 1 95 ? -4.941 -3.453 -7.663 1.00 90.94 95 LEU A N 1
ATOM 799 C CA . LEU A 1 95 ? -5.762 -2.265 -7.867 1.00 90.94 95 LEU A CA 1
ATOM 800 C C . LEU A 1 95 ? -6.577 -2.360 -9.161 1.00 90.94 95 LEU A C 1
ATOM 802 O O . LEU A 1 95 ? -7.787 -2.131 -9.111 1.00 90.94 95 LEU A O 1
ATOM 806 N N . ILE A 1 96 ? -5.954 -2.734 -10.281 1.00 90.62 96 ILE A N 1
ATOM 807 C CA . ILE A 1 96 ? -6.624 -2.919 -11.577 1.00 90.62 96 ILE A CA 1
ATOM 808 C C . ILE A 1 96 ? -7.739 -3.967 -11.449 1.00 90.62 96 ILE A C 1
ATOM 810 O O . ILE A 1 96 ? -8.899 -3.683 -11.756 1.00 90.62 96 ILE A O 1
ATOM 814 N N . LYS A 1 97 ? -7.427 -5.139 -10.883 1.00 88.88 97 LYS A N 1
ATOM 815 C CA . LYS A 1 97 ? -8.398 -6.220 -10.621 1.00 88.88 97 LYS A CA 1
ATOM 816 C C . LYS A 1 97 ? -9.516 -5.790 -9.672 1.00 88.88 97 LYS A C 1
ATOM 818 O O . LYS A 1 97 ? -10.639 -6.284 -9.746 1.00 88.88 97 LYS A O 1
ATOM 823 N N . SER A 1 98 ? -9.246 -4.857 -8.755 1.00 87.00 98 SER A N 1
ATOM 824 C CA . SER A 1 98 ? -10.261 -4.367 -7.817 1.00 87.00 98 SER A CA 1
ATOM 825 C C . SER A 1 98 ? -11.359 -3.520 -8.470 1.00 87.00 98 SER A C 1
ATOM 827 O O . SER A 1 98 ? -12.421 -3.372 -7.854 1.00 87.00 98 SER A O 1
ATOM 829 N N . ILE A 1 99 ? -11.110 -2.992 -9.678 1.00 88.19 99 ILE A N 1
ATOM 830 C CA . ILE A 1 99 ? -12.080 -2.242 -10.490 1.00 88.19 99 ILE A CA 1
ATOM 831 C C . ILE A 1 99 ? -13.133 -3.194 -11.077 1.00 88.19 99 ILE A C 1
ATOM 833 O O . ILE A 1 99 ? -14.289 -2.805 -11.223 1.00 88.19 99 ILE A O 1
ATOM 837 N N . GLY A 1 100 ? -12.760 -4.447 -11.370 1.00 86.62 100 GLY A N 1
ATOM 838 C CA . GLY A 1 100 ? -13.652 -5.451 -11.961 1.00 86.62 100 GLY A CA 1
ATOM 839 C C . GLY A 1 100 ? -13.974 -5.205 -13.439 1.00 86.62 100 GLY A C 1
ATOM 840 O O . GLY A 1 100 ? -14.975 -5.711 -13.945 1.00 86.62 100 GLY A O 1
ATOM 841 N N . ASN A 1 101 ? -13.154 -4.408 -14.128 1.00 89.94 101 ASN A N 1
ATOM 842 C CA . ASN A 1 101 ? -13.263 -4.189 -15.565 1.00 89.94 101 ASN A CA 1
ATOM 843 C C . ASN A 1 101 ? -12.359 -5.192 -16.301 1.00 89.94 101 ASN A C 1
ATOM 845 O O . ASN A 1 101 ? -11.137 -5.126 -16.183 1.00 89.94 101 ASN A O 1
ATOM 849 N N . LYS A 1 102 ? -12.967 -6.092 -17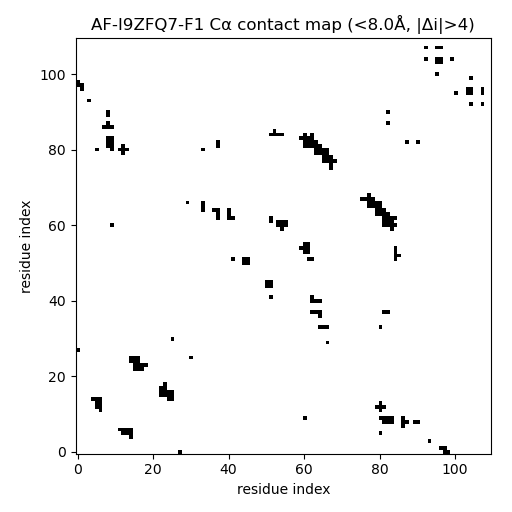.083 1.00 87.56 102 LYS A N 1
ATOM 850 C CA . LYS A 1 102 ? -12.261 -7.177 -17.789 1.00 87.56 102 LYS A CA 1
ATOM 851 C C . LYS A 1 102 ? -11.229 -6.682 -18.802 1.00 87.56 102 LYS A C 1
ATOM 853 O O . LYS A 1 102 ? -10.235 -7.363 -19.026 1.00 87.56 102 LYS A O 1
ATOM 858 N N . ASP A 1 103 ? -11.454 -5.530 -19.424 1.00 87.75 103 ASP A N 1
ATOM 859 C CA . ASP A 1 103 ? -10.516 -4.980 -20.403 1.00 87.75 103 ASP A CA 1
ATOM 860 C C . ASP A 1 103 ? -9.302 -4.355 -19.722 1.00 87.75 103 ASP A C 1
ATOM 862 O O . ASP A 1 103 ? -8.180 -4.549 -20.182 1.00 87.75 103 ASP A O 1
ATOM 866 N N . LEU A 1 104 ? -9.500 -3.700 -18.574 1.00 84.81 104 LEU A N 1
ATOM 867 C CA . LEU A 1 104 ? -8.388 -3.242 -17.742 1.00 84.81 104 LEU A CA 1
ATOM 868 C C . LEU A 1 104 ? -7.609 -4.416 -17.141 1.00 84.81 104 LEU A C 1
ATOM 870 O O . LEU A 1 104 ? -6.387 -4.359 -17.080 1.00 84.81 104 LEU A O 1
ATOM 874 N N . GLU A 1 105 ? -8.279 -5.498 -16.737 1.00 85.88 105 GLU A N 1
ATOM 875 C CA . GLU A 1 105 ? -7.608 -6.690 -16.203 1.00 85.88 105 GLU A CA 1
ATOM 876 C C . GLU A 1 105 ? -6.622 -7.315 -17.201 1.00 85.88 105 GLU A C 1
ATOM 878 O O . GLU A 1 105 ? -5.546 -7.744 -16.780 1.00 85.88 105 GLU A O 1
ATOM 883 N N . LYS A 1 106 ? -6.913 -7.282 -18.512 1.00 84.62 106 LYS A N 1
ATOM 884 C CA . LYS A 1 106 ? -5.974 -7.726 -19.565 1.00 84.62 106 LYS A CA 1
ATOM 885 C C . LYS A 1 106 ? -4.661 -6.936 -19.559 1.00 84.62 106 LYS A C 1
ATOM 887 O O . LYS A 1 106 ? -3.628 -7.475 -19.945 1.00 84.62 106 LYS A O 1
ATOM 892 N N . LEU A 1 107 ? -4.677 -5.682 -19.098 1.00 77.62 107 LEU A N 1
ATOM 893 C CA . LEU A 1 107 ? -3.466 -4.865 -18.975 1.00 77.62 107 LEU A CA 1
ATOM 894 C C . LEU A 1 107 ? -2.561 -5.313 -17.819 1.00 77.62 107 LEU A C 1
ATOM 896 O O . LEU A 1 107 ? -1.377 -5.009 -17.844 1.00 77.62 107 LEU A O 1
ATOM 900 N N . SER A 1 108 ? -3.092 -6.037 -16.825 1.00 70.75 108 SER A N 1
ATOM 901 C CA . SER A 1 108 ? -2.298 -6.592 -15.711 1.00 70.75 108 SER A CA 1
ATOM 902 C C . SER A 1 108 ? -1.608 -7.923 -16.043 1.00 70.75 108 SER A C 1
ATOM 904 O O . SER A 1 108 ? -0.920 -8.491 -15.202 1.00 70.75 108 SER A O 1
ATOM 906 N N . SER A 1 109 ? -1.835 -8.455 -17.249 1.00 70.06 109 SER A N 1
ATOM 907 C CA . SER A 1 109 ? -1.219 -9.691 -17.754 1.00 70.06 109 SER A CA 1
ATOM 908 C C . SER A 1 109 ? -0.186 -9.464 -18.865 1.00 70.06 109 SER 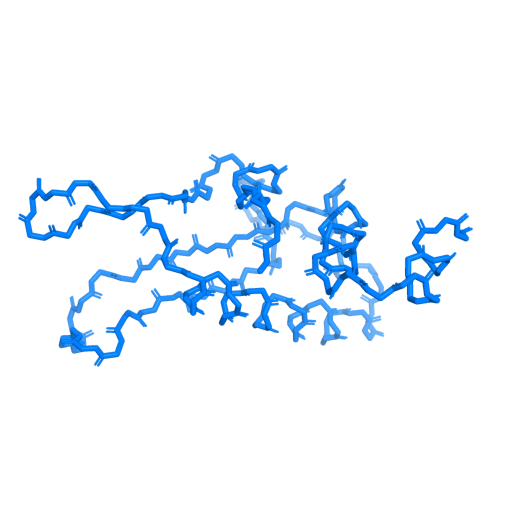A C 1
ATOM 910 O O . SER A 1 109 ? 0.286 -10.442 -19.442 1.00 70.06 109 SER A O 1
ATOM 912 N N . LEU A 1 110 ? 0.112 -8.200 -19.186 1.00 58.28 110 LEU A N 1
ATOM 913 C CA . LEU A 1 110 ? 1.184 -7.790 -20.103 1.00 58.28 110 LEU A CA 1
ATOM 914 C C . LEU A 1 110 ? 2.529 -7.754 -19.370 1.00 58.28 110 LEU A C 1
ATOM 916 O O . LEU A 1 110 ? 3.529 -8.168 -19.994 1.00 58.28 110 LEU A O 1
#

Sequence (110 aa):
MRAYSLKAYYKDNKDTLLIKGRKQHLSNYAKAYIALNLLWTIRNRAYHWENLLKLRANNRPRITTRFIRELEKPTSKSFNFGIMPNKIVSFLDDLIKSIGNKDLEKLSSL

Radius of gyration: 14.76 Å; Cα contacts (8 Å, |Δi|>4): 126; chains: 1; bounding box: 31×28×42 Å

pLDDT: mean 87.05, std 11.47, range [48.53, 97.38]

Organism: NCBI:txid992028

Mean predicted aligned error: 5.45 Å